Protein AF-A0A9W6VID1-F1 (afdb_monomer)

Organism: NCBI:txid342230

Solvent-accessible surface area (backbone atoms only — not comparable to full-atom values): 7244 Å² total; per-residue (Å²): 137,81,81,63,70,69,60,57,56,52,53,54,52,51,50,51,52,51,46,52,52,49,48,51,50,50,50,50,51,49,53,50,52,51,50,51,50,49,51,52,49,50,51,47,40,62,74,61,29,80,88,72,55,72,69,79,69,59,95,86,64,68,89,56,74,62,60,100,61,88,70,44,26,70,51,56,71,67,56,74,80,84,92,63,96,76,79,72,60,67,72,58,54,53,50,51,48,53,53,51,16,54,52,42,41,52,53,51,54,51,50,54,51,55,50,55,59,73,75,104

Structure (mmCIF, N/CA/C/O backbone):
data_AF-A0A9W6VID1-F1
#
_entry.id   AF-A0A9W6VID1-F1
#
loop_
_atom_site.group_PDB
_atom_site.id
_atom_site.type_symbol
_atom_site.label_atom_id
_atom_site.label_alt_id
_atom_site.label_comp_id
_atom_site.label_asym_id
_atom_site.label_entity_id
_atom_site.label_seq_id
_atom_site.pdbx_PDB_ins_code
_atom_site.Cartn_x
_atom_site.Cartn_y
_atom_site.Cartn_z
_atom_site.occupancy
_atom_site.B_iso_or_equiv
_atom_site.auth_seq_id
_atom_site.auth_comp_id
_atom_site.auth_asym_id
_atom_site.auth_atom_id
_atom_site.pdbx_PDB_model_num
ATOM 1 N N . MET A 1 1 ? 72.648 -5.228 -35.857 1.00 55.19 1 MET A N 1
ATOM 2 C CA . MET A 1 1 ? 71.338 -5.494 -36.485 1.00 55.19 1 MET A CA 1
ATOM 3 C C . MET A 1 1 ? 70.363 -4.504 -35.864 1.00 55.19 1 MET A C 1
ATOM 5 O O . MET A 1 1 ? 69.816 -4.789 -34.810 1.00 55.19 1 MET A O 1
ATOM 9 N N . GLU A 1 2 ? 70.281 -3.295 -36.417 1.00 71.56 2 GLU A N 1
ATOM 10 C CA . GLU A 1 2 ? 69.411 -2.227 -35.901 1.00 71.56 2 GLU A CA 1
ATOM 11 C C . GLU A 1 2 ? 67.946 -2.595 -36.217 1.00 71.56 2 GLU A C 1
ATOM 13 O O . GLU A 1 2 ? 67.673 -2.972 -37.362 1.00 71.56 2 GLU A O 1
ATOM 18 N N . PRO A 1 3 ? 67.002 -2.561 -35.259 1.00 67.31 3 PRO A N 1
ATOM 19 C CA . PRO A 1 3 ? 65.601 -2.837 -35.560 1.00 67.31 3 PRO A CA 1
ATOM 20 C C . PRO A 1 3 ? 65.029 -1.725 -36.454 1.00 67.31 3 PRO A C 1
ATOM 22 O O . PRO A 1 3 ? 65.129 -0.545 -36.126 1.00 67.31 3 PRO A O 1
ATOM 25 N N . ASP A 1 4 ? 64.434 -2.100 -37.592 1.00 77.06 4 ASP A N 1
ATOM 26 C CA . ASP A 1 4 ? 63.874 -1.152 -38.565 1.00 77.06 4 ASP A CA 1
ATOM 27 C C . ASP A 1 4 ? 62.714 -0.346 -37.934 1.00 77.06 4 ASP A C 1
ATOM 29 O O . ASP A 1 4 ? 61.673 -0.926 -37.587 1.00 77.06 4 ASP A O 1
ATOM 33 N N . PRO A 1 5 ? 62.837 0.991 -37.810 1.00 74.62 5 PRO A N 1
ATOM 34 C CA . PRO A 1 5 ? 61.831 1.842 -37.171 1.00 74.62 5 PRO A CA 1
ATOM 35 C C . PRO A 1 5 ? 60.461 1.797 -37.866 1.00 74.62 5 PRO A C 1
ATOM 37 O O . PRO A 1 5 ? 59.435 2.096 -37.248 1.00 74.62 5 PRO A O 1
ATOM 40 N N . ARG A 1 6 ? 60.397 1.381 -39.138 1.00 73.56 6 ARG A N 1
ATOM 41 C CA . ARG A 1 6 ? 59.139 1.299 -39.897 1.00 73.56 6 ARG A CA 1
ATOM 42 C C . ARG A 1 6 ? 58.262 0.116 -39.480 1.00 73.56 6 ARG A C 1
ATOM 44 O O . ARG A 1 6 ? 57.040 0.195 -39.615 1.00 73.56 6 ARG A O 1
ATOM 51 N N . ILE A 1 7 ? 58.856 -0.965 -38.970 1.00 67.88 7 ILE A N 1
ATOM 52 C CA . ILE A 1 7 ? 58.123 -2.167 -38.534 1.00 67.88 7 ILE A CA 1
ATOM 53 C C . ILE A 1 7 ? 57.411 -1.894 -37.202 1.00 67.88 7 ILE A C 1
ATOM 55 O O . ILE A 1 7 ? 56.234 -2.229 -37.052 1.00 67.88 7 ILE A O 1
ATOM 59 N N . ALA A 1 8 ? 58.078 -1.197 -36.277 1.00 68.31 8 ALA A N 1
ATOM 60 C CA . ALA A 1 8 ? 57.505 -0.811 -34.988 1.00 68.31 8 ALA A CA 1
ATOM 61 C C . ALA A 1 8 ? 56.304 0.142 -35.144 1.00 68.31 8 ALA A C 1
ATOM 63 O O . ALA A 1 8 ? 55.258 -0.073 -34.536 1.00 68.31 8 ALA A O 1
ATOM 64 N N . ALA A 1 9 ? 56.402 1.145 -36.026 1.00 67.31 9 ALA A N 1
ATOM 65 C CA . ALA A 1 9 ? 55.313 2.098 -36.266 1.00 67.31 9 ALA A CA 1
ATOM 66 C C . ALA A 1 9 ? 54.045 1.438 -36.851 1.00 67.31 9 ALA A C 1
ATOM 68 O O . ALA A 1 9 ? 52.923 1.794 -36.483 1.00 67.31 9 ALA A O 1
ATOM 69 N N . ARG A 1 10 ? 54.208 0.441 -37.734 1.00 68.06 10 ARG A N 1
ATOM 70 C CA . ARG A 1 10 ? 53.090 -0.328 -38.307 1.00 68.06 10 ARG A CA 1
ATOM 71 C C . ARG A 1 10 ? 52.388 -1.202 -37.269 1.00 68.06 10 ARG A C 1
ATOM 73 O O . ARG A 1 10 ? 51.162 -1.259 -37.280 1.00 68.06 10 ARG A O 1
ATOM 80 N N . ALA A 1 11 ? 53.139 -1.835 -36.367 1.00 64.88 11 ALA A N 1
ATOM 81 C CA . ALA A 1 11 ? 52.575 -2.655 -35.297 1.00 64.88 11 ALA A CA 1
ATOM 82 C C . ALA A 1 11 ? 51.747 -1.815 -34.306 1.00 64.88 11 ALA A C 1
ATOM 84 O O . ALA A 1 11 ? 50.622 -2.186 -33.977 1.00 64.88 11 ALA A O 1
ATOM 85 N N . THR A 1 12 ? 52.251 -0.644 -33.905 1.00 63.94 12 THR A N 1
ATOM 86 C CA . THR A 1 12 ? 51.550 0.259 -32.976 1.00 63.94 12 THR A CA 1
ATOM 87 C C . THR A 1 12 ? 50.259 0.825 -33.574 1.00 63.94 12 THR A C 1
ATOM 89 O O . THR A 1 12 ? 49.236 0.864 -32.897 1.00 63.94 12 THR A O 1
ATOM 92 N N . CYS A 1 13 ? 50.266 1.209 -34.855 1.00 60.75 13 CYS A N 1
ATOM 93 C CA . CYS A 1 13 ? 49.067 1.703 -35.538 1.00 60.75 13 CYS A CA 1
ATOM 94 C C . CYS A 1 13 ? 48.004 0.600 -35.711 1.00 60.75 13 CYS A C 1
ATOM 96 O O . CYS A 1 13 ? 46.821 0.839 -35.480 1.00 60.75 13 CYS A O 1
ATOM 98 N N . LEU A 1 14 ? 48.425 -0.631 -36.035 1.00 62.03 14 LEU A N 1
ATOM 99 C CA . LEU A 1 14 ? 47.521 -1.779 -36.158 1.00 62.03 14 LEU A CA 1
ATOM 100 C C . LEU A 1 14 ? 46.861 -2.129 -34.813 1.00 62.03 14 LEU A C 1
ATOM 102 O O . LEU A 1 14 ? 45.654 -2.345 -34.763 1.00 62.03 14 LEU A O 1
ATOM 106 N N . VAL A 1 15 ? 47.630 -2.137 -33.718 1.00 61.62 15 VAL A N 1
ATOM 107 C CA . VAL A 1 15 ? 47.112 -2.413 -32.368 1.00 61.62 15 VAL A CA 1
ATOM 108 C C . VAL A 1 15 ? 46.172 -1.307 -31.894 1.00 61.62 15 VAL A C 1
ATOM 110 O O . VAL A 1 15 ? 45.125 -1.630 -31.346 1.00 61.62 15 VAL A O 1
ATOM 113 N N . LEU A 1 16 ? 46.473 -0.028 -32.151 1.00 62.31 16 LEU A N 1
ATOM 114 C CA . LEU A 1 16 ? 45.594 1.086 -31.779 1.00 62.31 16 LEU A CA 1
ATOM 115 C C . LEU A 1 16 ? 44.264 1.044 -32.552 1.00 62.31 16 LEU A C 1
ATOM 117 O O . LEU A 1 16 ? 43.214 1.235 -31.954 1.00 62.31 16 LEU A O 1
ATOM 121 N N . VAL A 1 17 ? 44.287 0.707 -33.847 1.00 62.06 17 VAL A N 1
ATOM 122 C CA . VAL A 1 17 ? 43.075 0.568 -34.678 1.00 62.06 17 VAL A CA 1
ATOM 123 C C . VAL A 1 17 ? 42.267 -0.678 -34.308 1.00 62.06 17 VAL A C 1
ATOM 125 O O . VAL A 1 17 ? 41.041 -0.619 -34.261 1.00 62.06 17 VAL A O 1
ATOM 128 N N . CYS A 1 18 ? 42.918 -1.808 -34.019 1.00 59.16 18 CYS A N 1
ATOM 129 C CA . CYS A 1 18 ? 42.235 -3.006 -33.529 1.00 59.16 18 CYS A CA 1
ATOM 130 C C . CYS A 1 18 ? 41.660 -2.795 -32.128 1.00 59.16 18 CYS A C 1
ATOM 132 O O . CYS A 1 18 ? 40.575 -3.293 -31.850 1.00 59.16 18 CYS A O 1
ATOM 134 N N . HIS A 1 19 ? 42.352 -2.043 -31.271 1.00 65.38 19 HIS A N 1
ATOM 135 C CA . HIS A 1 19 ? 41.863 -1.670 -29.953 1.00 65.38 19 HIS A CA 1
ATOM 136 C C . HIS A 1 19 ? 40.663 -0.731 -30.069 1.00 65.38 19 HIS A C 1
ATOM 138 O O . HIS A 1 19 ? 39.622 -1.040 -29.515 1.00 65.38 19 HIS A O 1
ATOM 144 N N . ASP A 1 20 ? 40.743 0.332 -30.869 1.00 70.00 20 ASP A N 1
ATOM 145 C CA . ASP A 1 20 ? 39.632 1.264 -31.088 1.00 70.00 20 ASP A CA 1
ATOM 146 C C . ASP A 1 20 ? 38.414 0.553 -31.700 1.00 70.00 20 ASP A C 1
ATOM 148 O O . ASP A 1 20 ? 37.290 0.685 -31.220 1.00 70.00 20 ASP A O 1
ATOM 152 N N . ARG A 1 21 ? 38.638 -0.340 -32.673 1.00 72.88 21 ARG A N 1
ATOM 153 C CA . ARG A 1 21 ? 37.575 -1.136 -33.303 1.00 72.88 21 ARG A CA 1
ATOM 154 C C . ARG A 1 21 ? 36.987 -2.198 -32.371 1.00 72.88 21 ARG A C 1
ATOM 156 O O . ARG A 1 21 ? 35.780 -2.417 -32.397 1.00 72.88 21 ARG A O 1
ATOM 163 N N . ALA A 1 22 ? 37.798 -2.856 -31.544 1.00 76.25 22 ALA A N 1
ATOM 164 C CA . ALA A 1 22 ? 37.320 -3.828 -30.560 1.00 76.25 22 ALA A CA 1
ATOM 165 C C . ALA A 1 22 ? 36.598 -3.144 -29.393 1.00 76.25 22 ALA A C 1
ATOM 167 O O . ALA A 1 22 ? 35.563 -3.636 -28.957 1.00 76.25 22 ALA A O 1
ATOM 168 N N . VAL A 1 23 ? 37.097 -1.996 -28.929 1.00 79.38 23 VAL A N 1
ATOM 169 C CA . VAL A 1 23 ? 36.494 -1.183 -27.865 1.00 79.38 23 VAL A CA 1
ATOM 170 C C . VAL A 1 23 ? 35.176 -0.581 -28.335 1.00 79.38 23 VAL A C 1
ATOM 172 O O . VAL A 1 23 ? 34.180 -0.709 -27.631 1.00 79.38 23 VAL A O 1
ATOM 175 N N . THR A 1 24 ? 35.117 -0.003 -29.538 1.00 82.88 24 THR A N 1
ATOM 176 C CA . THR A 1 24 ? 33.854 0.485 -30.122 1.00 82.88 24 THR A CA 1
ATOM 177 C C . THR A 1 24 ? 32.857 -0.650 -30.316 1.00 82.88 24 THR A C 1
ATOM 179 O O . THR A 1 24 ? 31.700 -0.513 -29.933 1.00 82.88 24 THR A O 1
ATOM 182 N N . THR A 1 25 ? 33.297 -1.804 -30.820 1.00 87.75 25 THR A N 1
ATOM 183 C CA . THR A 1 25 ? 32.438 -2.987 -30.965 1.00 87.75 25 THR A CA 1
ATOM 184 C C . THR A 1 25 ? 31.927 -3.479 -29.607 1.00 87.75 25 THR A C 1
ATOM 186 O O . THR A 1 25 ? 30.730 -3.705 -29.453 1.00 87.75 25 THR A O 1
ATOM 189 N N . ALA A 1 26 ? 32.792 -3.589 -28.595 1.00 86.94 26 ALA A N 1
ATOM 190 C CA . ALA A 1 26 ? 32.417 -3.992 -27.240 1.00 86.94 26 ALA A CA 1
ATOM 191 C C . ALA A 1 26 ? 31.450 -2.995 -26.582 1.00 86.94 26 ALA A C 1
ATOM 193 O O . ALA A 1 26 ? 30.479 -3.407 -25.951 1.00 86.94 26 ALA A O 1
ATOM 194 N N . LEU A 1 27 ? 31.672 -1.692 -26.772 1.00 87.38 27 LEU A N 1
ATOM 195 C CA . LEU A 1 27 ? 30.793 -0.633 -26.282 1.00 87.38 27 LEU A CA 1
ATOM 196 C C . LEU A 1 27 ? 29.422 -0.687 -26.966 1.00 87.38 27 LEU A C 1
ATOM 198 O O . LEU A 1 27 ? 28.405 -0.591 -26.284 1.00 87.38 27 LEU A O 1
ATOM 202 N N . ILE A 1 28 ? 29.379 -0.916 -28.283 1.00 91.69 28 ILE A N 1
ATOM 203 C CA . ILE A 1 28 ? 28.128 -1.124 -29.025 1.00 91.69 28 ILE A CA 1
ATOM 204 C C . ILE A 1 28 ? 27.390 -2.349 -28.479 1.00 91.69 28 ILE A C 1
ATOM 206 O O . ILE A 1 28 ? 26.205 -2.247 -28.173 1.00 91.69 28 ILE A O 1
ATOM 210 N N . TYR A 1 29 ? 28.072 -3.483 -28.292 1.00 92.12 29 TYR A N 1
ATOM 211 C CA . TYR A 1 29 ? 27.454 -4.678 -27.713 1.00 92.12 29 TYR A CA 1
ATOM 212 C C . TYR A 1 29 ? 26.910 -4.425 -26.306 1.00 92.12 29 TYR A C 1
ATOM 214 O O . TYR A 1 29 ? 25.788 -4.833 -26.024 1.00 92.12 29 TYR A O 1
ATOM 222 N N . LEU A 1 30 ? 27.654 -3.725 -25.444 1.00 94.19 30 LEU A N 1
ATOM 223 C CA . LEU A 1 30 ? 27.209 -3.371 -24.094 1.00 94.19 30 LEU A CA 1
ATOM 224 C C . LEU A 1 30 ? 25.935 -2.518 -24.148 1.00 94.19 30 LEU A C 1
ATOM 226 O O . LEU A 1 30 ? 24.947 -2.851 -23.495 1.00 94.19 30 LEU A O 1
ATOM 230 N N . VAL A 1 31 ? 25.928 -1.459 -24.962 1.00 95.62 31 VAL A N 1
ATOM 231 C CA . VAL A 1 31 ? 24.761 -0.579 -25.128 1.00 95.62 31 VAL A CA 1
ATOM 232 C C . VAL A 1 31 ? 23.559 -1.357 -25.660 1.00 95.62 31 VAL A C 1
ATOM 234 O O . VAL A 1 31 ? 22.462 -1.213 -25.126 1.00 95.62 31 VAL A O 1
ATOM 237 N N . VAL A 1 32 ? 23.753 -2.220 -26.661 1.00 96.44 32 VAL A N 1
ATOM 238 C CA . VAL A 1 32 ? 22.688 -3.082 -27.194 1.00 96.44 32 VAL A CA 1
ATOM 239 C C . VAL A 1 32 ? 22.164 -4.031 -26.115 1.00 96.44 32 VAL A C 1
ATOM 241 O O . VAL A 1 32 ? 20.954 -4.170 -25.970 1.00 96.44 32 VAL A O 1
ATOM 244 N N . MET A 1 33 ? 23.042 -4.646 -25.321 1.00 96.25 33 MET A N 1
ATOM 245 C CA . MET A 1 33 ? 22.656 -5.568 -24.248 1.00 96.25 33 MET A CA 1
ATOM 246 C C . MET A 1 33 ? 21.842 -4.849 -23.162 1.00 96.25 33 MET A C 1
ATOM 248 O O . MET A 1 33 ? 20.784 -5.339 -22.769 1.00 96.25 33 MET A O 1
ATOM 252 N N . LEU A 1 34 ? 22.265 -3.646 -22.750 1.00 97.12 34 LEU A N 1
ATOM 253 C CA . LEU A 1 34 ? 21.503 -2.792 -21.833 1.00 97.12 34 LEU A CA 1
ATOM 254 C C . LEU A 1 34 ? 20.149 -2.384 -22.410 1.00 97.12 34 LEU A C 1
ATOM 256 O O . LEU A 1 34 ? 19.156 -2.397 -21.689 1.00 97.12 34 LEU A O 1
ATOM 260 N N . LEU A 1 35 ? 20.092 -2.043 -23.699 1.00 97.50 35 LEU A N 1
ATOM 261 C CA . LEU A 1 35 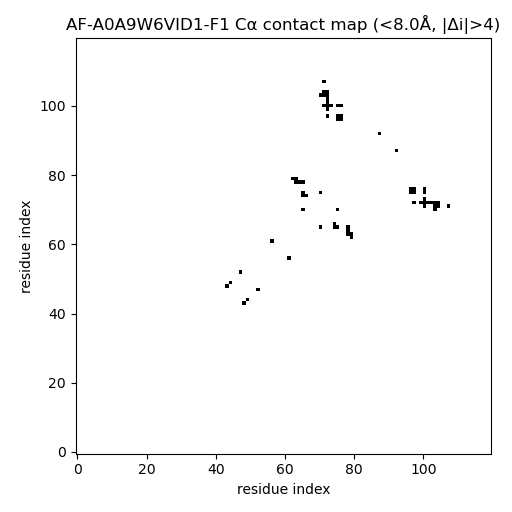? 18.847 -1.679 -24.367 1.00 97.50 35 LEU A CA 1
ATOM 262 C C . LEU A 1 35 ? 17.879 -2.866 -24.388 1.00 97.50 35 LEU A C 1
ATOM 264 O O . LEU A 1 35 ? 16.719 -2.712 -24.016 1.00 97.50 35 LEU A O 1
ATOM 268 N N . VAL A 1 36 ? 18.356 -4.062 -24.742 1.00 97.69 36 VAL A N 1
ATOM 269 C CA . VAL A 1 36 ? 17.555 -5.294 -24.697 1.00 97.69 36 VAL A CA 1
ATOM 270 C C . VAL A 1 36 ? 17.078 -5.577 -23.273 1.00 97.69 36 VAL A C 1
ATOM 272 O O . VAL A 1 36 ? 15.892 -5.829 -23.075 1.00 97.69 36 VAL A O 1
ATOM 275 N N . ALA A 1 37 ? 17.962 -5.488 -22.275 1.00 96.00 37 ALA A N 1
ATOM 276 C CA . ALA A 1 37 ? 17.599 -5.677 -20.874 1.00 96.00 37 ALA A CA 1
ATOM 277 C C . ALA A 1 37 ? 16.535 -4.666 -20.418 1.00 96.00 37 ALA A C 1
ATOM 279 O O . ALA A 1 37 ? 15.565 -5.057 -19.775 1.00 96.00 37 ALA A O 1
ATOM 280 N N . ALA A 1 38 ? 16.664 -3.393 -20.801 1.00 95.75 38 ALA A N 1
ATOM 281 C CA . ALA A 1 38 ? 15.688 -2.351 -20.502 1.00 95.75 38 ALA A CA 1
ATOM 282 C C . ALA A 1 38 ? 14.334 -2.617 -21.175 1.00 95.75 38 ALA A C 1
ATOM 284 O O . ALA A 1 38 ? 13.301 -2.461 -20.534 1.00 95.75 38 ALA A O 1
ATOM 285 N N . VAL A 1 39 ? 14.318 -3.062 -22.435 1.00 97.06 39 VAL A N 1
ATOM 286 C CA . VAL A 1 39 ? 13.081 -3.423 -23.145 1.00 97.06 39 VAL A CA 1
ATOM 287 C C . VAL A 1 39 ? 12.408 -4.628 -22.493 1.00 97.06 39 VAL A C 1
ATOM 289 O O . VAL A 1 39 ? 11.214 -4.572 -22.218 1.00 97.06 39 VAL A O 1
ATOM 292 N N . VAL A 1 40 ? 13.154 -5.695 -22.190 1.00 95.81 40 VAL A N 1
ATOM 293 C CA . VAL A 1 40 ? 12.619 -6.870 -21.482 1.00 95.81 40 VAL A CA 1
ATOM 294 C C . VAL A 1 40 ? 12.091 -6.473 -20.107 1.00 95.81 40 VAL A C 1
ATOM 296 O O . VAL A 1 40 ? 11.003 -6.897 -19.733 1.00 95.81 40 VAL A O 1
ATOM 299 N N . PHE A 1 41 ? 12.820 -5.626 -19.379 1.00 89.44 41 PHE A N 1
ATOM 300 C CA . PHE A 1 41 ? 12.386 -5.101 -18.090 1.00 89.44 41 PHE A CA 1
ATOM 301 C C . PHE A 1 41 ? 11.115 -4.258 -18.212 1.00 89.44 41 PHE A C 1
ATOM 303 O O . PHE A 1 41 ? 10.217 -4.420 -17.399 1.00 89.44 41 PHE A O 1
ATOM 310 N N . LEU A 1 42 ? 10.996 -3.400 -19.229 1.00 89.56 42 LEU A N 1
ATOM 311 C CA . LEU A 1 42 ? 9.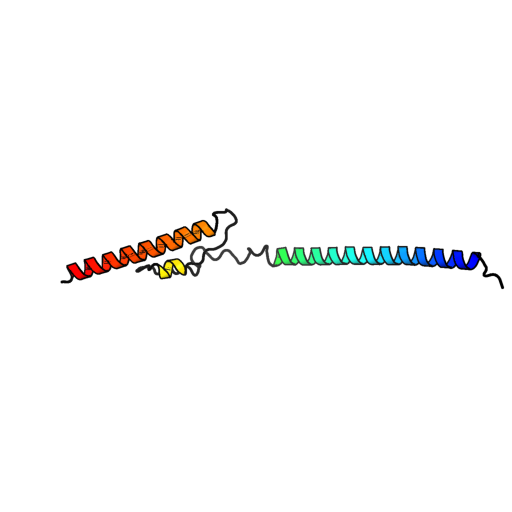788 -2.613 -19.489 1.00 89.56 42 LEU A CA 1
ATOM 312 C C . LEU A 1 42 ? 8.600 -3.508 -19.835 1.00 89.56 42 LEU A C 1
ATOM 314 O O . LEU A 1 42 ? 7.522 -3.319 -19.283 1.00 89.56 42 LEU A O 1
ATOM 318 N N . ILE A 1 43 ? 8.797 -4.502 -20.703 1.00 90.44 43 ILE A N 1
ATOM 319 C CA . ILE A 1 43 ? 7.762 -5.485 -21.041 1.00 90.44 43 ILE A CA 1
ATOM 320 C C . ILE A 1 43 ? 7.345 -6.234 -19.781 1.00 90.44 43 ILE A C 1
ATOM 322 O O . ILE A 1 43 ? 6.158 -6.311 -19.501 1.00 90.44 43 ILE A O 1
ATOM 326 N N . ALA A 1 44 ? 8.296 -6.730 -18.990 1.00 84.62 44 ALA A N 1
ATOM 327 C CA . ALA A 1 44 ? 8.013 -7.383 -17.722 1.00 84.62 44 ALA A CA 1
ATOM 328 C C . ALA A 1 44 ? 7.268 -6.438 -16.765 1.00 84.62 44 ALA A C 1
ATOM 330 O O . ALA A 1 44 ? 6.253 -6.824 -16.213 1.00 84.62 44 ALA A O 1
ATOM 331 N N . ALA A 1 45 ? 7.694 -5.188 -16.612 1.00 81.00 45 ALA A N 1
ATOM 332 C CA . ALA A 1 45 ? 7.043 -4.214 -15.739 1.00 81.00 45 ALA A CA 1
ATOM 333 C C . ALA A 1 45 ? 5.620 -3.847 -16.195 1.00 81.00 45 ALA A C 1
ATOM 335 O O . ALA A 1 45 ? 4.778 -3.527 -15.363 1.00 81.00 45 ALA A O 1
ATOM 336 N N . VAL A 1 46 ? 5.342 -3.886 -17.501 1.00 81.19 46 VAL A N 1
ATOM 337 C CA . VAL A 1 46 ? 3.994 -3.692 -18.052 1.00 81.19 46 VAL A CA 1
ATOM 338 C C . VAL A 1 46 ? 3.154 -4.962 -17.900 1.00 81.19 46 VAL A C 1
ATOM 340 O O . VAL A 1 46 ? 2.009 -4.878 -17.482 1.00 81.19 46 VAL A O 1
ATOM 343 N N . VAL A 1 47 ? 3.716 -6.137 -18.197 1.00 80.12 47 VAL A N 1
ATOM 344 C CA . VAL A 1 47 ? 3.026 -7.439 -18.139 1.00 80.12 47 VAL A CA 1
ATOM 345 C C . VAL A 1 47 ? 2.726 -7.863 -16.702 1.00 80.12 47 VAL A C 1
ATOM 347 O O . VAL A 1 47 ? 1.640 -8.356 -16.422 1.00 80.12 47 VAL A O 1
ATOM 350 N N . PHE A 1 48 ? 3.680 -7.683 -15.792 1.00 72.69 48 PHE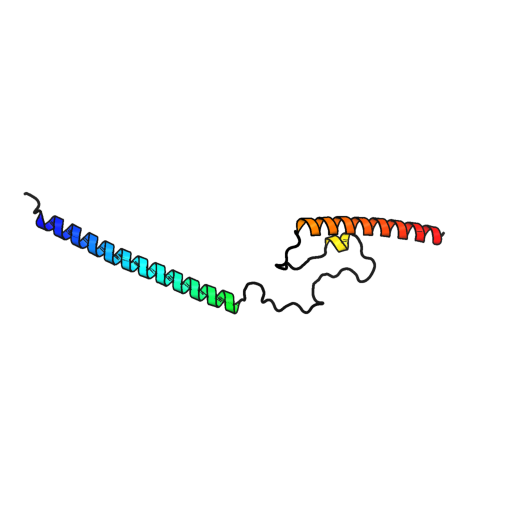 A N 1
ATOM 351 C CA . PHE A 1 48 ? 3.519 -7.952 -14.362 1.00 72.69 48 PHE A CA 1
ATOM 352 C C . PHE A 1 48 ? 2.903 -6.761 -13.607 1.00 72.69 48 PHE A C 1
ATOM 354 O O . PHE A 1 48 ? 2.605 -6.887 -12.418 1.00 72.69 48 PHE A O 1
ATOM 361 N N . GLY A 1 49 ? 2.711 -5.617 -14.274 1.00 62.97 49 GLY A N 1
ATOM 362 C CA . GLY A 1 49 ? 2.286 -4.367 -13.652 1.00 62.97 49 GLY A CA 1
ATOM 363 C C . GLY A 1 49 ? 3.345 -3.796 -12.697 1.00 62.97 49 GLY A C 1
ATOM 364 O O . GLY A 1 49 ? 4.291 -4.468 -12.278 1.00 62.97 49 GLY A O 1
ATOM 365 N N . ARG A 1 50 ? 3.202 -2.524 -12.304 1.00 59.50 50 ARG A N 1
ATOM 366 C CA . ARG A 1 50 ? 4.067 -1.856 -11.305 1.00 59.50 50 ARG A CA 1
ATOM 367 C C . ARG A 1 50 ? 3.861 -2.426 -9.890 1.00 59.50 50 ARG A C 1
ATOM 369 O O . ARG A 1 50 ? 3.467 -1.673 -9.016 1.00 59.50 50 ARG A O 1
ATOM 376 N N . GLY A 1 51 ? 4.030 -3.727 -9.644 1.00 55.03 51 GLY A N 1
ATOM 377 C CA . GLY A 1 51 ? 3.811 -4.343 -8.320 1.00 55.03 51 GLY A CA 1
ATOM 378 C C . GLY A 1 51 ? 2.432 -4.071 -7.686 1.00 55.03 51 GLY A C 1
ATOM 379 O O . GLY A 1 51 ? 2.231 -4.369 -6.517 1.00 55.03 51 GLY A O 1
ATOM 380 N N . GLU A 1 52 ? 1.500 -3.509 -8.457 1.00 57.03 52 GLU A N 1
ATOM 381 C CA . GLU A 1 52 ? 0.224 -2.905 -8.051 1.00 57.03 52 GLU A CA 1
ATOM 382 C C . GLU A 1 52 ? -0.854 -3.291 -9.082 1.00 57.03 52 GLU A C 1
ATOM 384 O O . GLU A 1 52 ? -1.742 -2.514 -9.414 1.00 57.03 52 GLU A O 1
ATOM 389 N N . GLU A 1 53 ? -0.739 -4.485 -9.665 1.00 50.97 53 GLU A N 1
ATOM 390 C CA . GLU A 1 53 ? -1.796 -5.079 -10.494 1.00 50.97 53 GLU A CA 1
ATOM 391 C C . GLU A 1 53 ? -2.038 -6.549 -10.130 1.00 50.97 53 GLU A C 1
ATOM 393 O O . GLU A 1 53 ? -2.503 -7.363 -10.921 1.00 50.97 53 GLU A O 1
ATOM 398 N N . LEU A 1 54 ? -1.817 -6.883 -8.856 1.00 49.72 54 LEU A N 1
ATOM 399 C CA . LEU A 1 54 ? -2.743 -7.802 -8.210 1.00 49.72 54 LEU A CA 1
ATOM 400 C C . LEU A 1 54 ? -4.061 -7.036 -8.153 1.00 49.72 54 LEU A C 1
ATOM 402 O O . LEU A 1 54 ? -4.142 -6.035 -7.441 1.00 49.72 54 LEU A O 1
ATOM 406 N N . ALA A 1 55 ? -5.019 -7.444 -8.990 1.00 50.06 55 ALA A N 1
ATOM 407 C CA . ALA A 1 55 ? -6.357 -6.873 -9.086 1.00 50.06 55 ALA A CA 1
ATOM 408 C C . ALA A 1 55 ? -6.809 -6.345 -7.716 1.00 50.06 55 ALA A C 1
ATOM 410 O O . ALA A 1 55 ? -6.688 -7.109 -6.752 1.00 50.06 55 ALA A O 1
ATOM 411 N N . PRO A 1 56 ? -7.283 -5.085 -7.608 1.00 52.06 56 PRO A N 1
ATOM 412 C CA . PRO A 1 56 ? -7.768 -4.529 -6.354 1.00 52.06 56 PRO A CA 1
ATOM 413 C C . PRO A 1 56 ? -8.651 -5.575 -5.698 1.00 52.06 56 PRO A C 1
ATOM 415 O O . PRO A 1 56 ? -9.705 -5.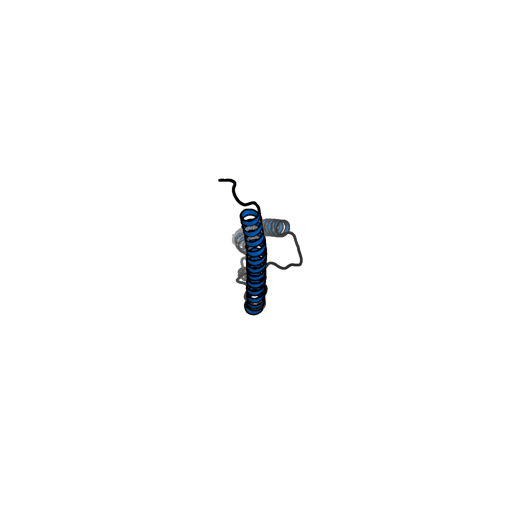918 -6.239 1.00 52.06 56 PRO A O 1
ATOM 418 N N . LEU A 1 57 ? -8.160 -6.168 -4.607 1.00 49.69 57 LEU A N 1
ATOM 419 C CA . LEU A 1 57 ? -8.912 -7.197 -3.921 1.00 49.69 57 LEU A CA 1
ATOM 420 C C . LEU A 1 57 ? -10.239 -6.515 -3.566 1.00 49.69 57 LEU A C 1
ATOM 422 O O . LEU A 1 57 ? -10.191 -5.429 -2.974 1.00 49.69 57 LEU A O 1
ATOM 426 N N . PRO A 1 58 ? -11.394 -7.049 -4.009 1.00 48.75 58 PRO A N 1
ATOM 427 C CA . PRO A 1 58 ? -12.678 -6.376 -3.883 1.00 48.75 58 PRO A CA 1
ATOM 428 C C . PRO A 1 58 ? -12.814 -5.814 -2.466 1.00 48.75 58 PRO A C 1
ATOM 430 O O . PRO A 1 58 ? -12.523 -6.563 -1.520 1.00 48.75 58 PRO A O 1
ATOM 433 N N . PRO A 1 59 ? -13.174 -4.527 -2.289 1.00 48.75 59 PRO A N 1
ATOM 434 C CA . PRO A 1 59 ? -13.297 -3.931 -0.965 1.00 48.75 59 PRO A CA 1
ATOM 435 C C . PRO A 1 59 ? -14.238 -4.811 -0.135 1.00 48.75 59 PRO A C 1
ATOM 437 O O . PRO A 1 59 ? -15.422 -4.920 -0.438 1.00 48.75 59 PRO A O 1
ATOM 440 N N . GLY A 1 60 ? -13.675 -5.529 0.840 1.00 47.62 60 GLY A N 1
ATOM 441 C CA . GLY A 1 60 ? -14.370 -6.595 1.574 1.00 47.62 60 GLY A CA 1
ATOM 442 C C . GLY A 1 60 ? -13.617 -7.925 1.697 1.00 47.62 60 GLY A C 1
ATOM 443 O O . GLY A 1 60 ? -14.065 -8.799 2.428 1.00 47.62 60 GLY A O 1
ATOM 444 N N . SER A 1 61 ? -12.469 -8.088 1.035 1.00 45.00 61 SER A N 1
ATOM 445 C CA . SER A 1 61 ? -11.659 -9.322 1.090 1.00 45.00 61 SER A CA 1
ATOM 446 C C . SER A 1 61 ? -10.276 -9.133 1.711 1.00 45.00 61 SER A C 1
ATOM 448 O O . SER A 1 61 ? -9.441 -10.036 1.657 1.00 45.00 61 SER A O 1
ATOM 450 N N . SER A 1 62 ? -10.034 -7.990 2.361 1.00 41.50 62 SER A N 1
ATOM 451 C CA . SER A 1 62 ? -8.903 -7.912 3.277 1.00 41.50 62 SER A CA 1
ATOM 452 C C . SER A 1 62 ? -9.079 -9.010 4.333 1.00 41.50 62 SER A C 1
ATOM 454 O O . SER A 1 62 ? -10.143 -9.074 4.954 1.00 41.50 62 SER A O 1
ATOM 456 N N . PRO A 1 63 ? -8.062 -9.838 4.623 1.00 47.47 63 PRO A N 1
ATOM 457 C CA . PRO A 1 63 ? -8.059 -10.734 5.776 1.00 47.47 63 PRO A CA 1
ATOM 458 C C . PRO A 1 63 ? -7.989 -9.961 7.110 1.00 47.47 63 PRO A C 1
ATOM 460 O O . PRO A 1 63 ? -7.546 -10.486 8.126 1.00 47.47 63 PRO A O 1
ATOM 463 N N . THR A 1 64 ? -8.451 -8.708 7.132 1.00 47.38 64 THR A N 1
ATOM 464 C CA . THR A 1 64 ? -8.758 -7.910 8.314 1.00 47.38 64 THR A CA 1
ATOM 465 C C . THR A 1 64 ? -10.048 -8.438 8.934 1.00 47.38 64 THR A C 1
ATOM 467 O O . THR A 1 64 ? -11.082 -7.778 8.962 1.00 47.38 64 THR A O 1
ATOM 470 N N . ARG A 1 65 ? -10.008 -9.680 9.416 1.00 49.97 65 ARG A N 1
ATOM 471 C CA . ARG A 1 65 ? -11.031 -10.185 10.325 1.00 49.97 65 ARG A CA 1
ATOM 472 C C . ARG A 1 65 ? -10.733 -9.628 11.705 1.00 49.97 65 ARG A C 1
ATOM 474 O O . ARG A 1 65 ? -10.135 -10.298 12.536 1.00 49.97 65 ARG A O 1
ATOM 481 N N . LEU A 1 66 ? -11.159 -8.389 11.924 1.00 50.56 66 LEU A N 1
ATOM 482 C CA . LEU A 1 66 ? -11.566 -8.002 13.264 1.00 50.56 66 LEU A CA 1
ATOM 483 C C . LEU A 1 66 ? -12.864 -8.785 13.548 1.00 50.56 66 LEU A C 1
ATOM 485 O O . LEU A 1 66 ? -13.731 -8.830 12.665 1.00 50.56 66 LEU A O 1
ATOM 489 N N . PRO A 1 67 ? -12.985 -9.493 14.681 1.00 59.41 67 PRO A N 1
ATOM 490 C CA . PRO A 1 67 ? -14.202 -10.236 14.986 1.00 59.41 67 PRO A CA 1
ATOM 491 C C . PRO A 1 67 ? -15.401 -9.273 15.021 1.00 59.41 67 PRO A C 1
ATOM 493 O O . PRO A 1 67 ? -15.283 -8.132 15.461 1.00 59.41 67 PRO A O 1
ATOM 496 N N . ALA A 1 68 ? -16.557 -9.711 14.501 1.00 60.22 68 ALA A N 1
ATOM 497 C CA . ALA A 1 68 ? -17.755 -8.866 14.352 1.00 60.22 68 ALA A CA 1
ATOM 498 C C . ALA A 1 68 ? -18.329 -8.371 15.698 1.00 60.22 68 ALA A C 1
ATOM 500 O O . ALA A 1 68 ? -19.154 -7.463 15.737 1.00 60.22 68 ALA A O 1
ATOM 501 N N . GLN A 1 69 ? -17.881 -8.987 16.787 1.00 57.94 69 GLN A N 1
ATOM 502 C CA . GLN A 1 69 ? -18.241 -8.751 18.176 1.00 57.94 69 GLN A CA 1
ATOM 503 C C . GLN A 1 69 ? -17.038 -9.158 19.044 1.00 57.94 69 GLN A C 1
ATOM 505 O O . GLN 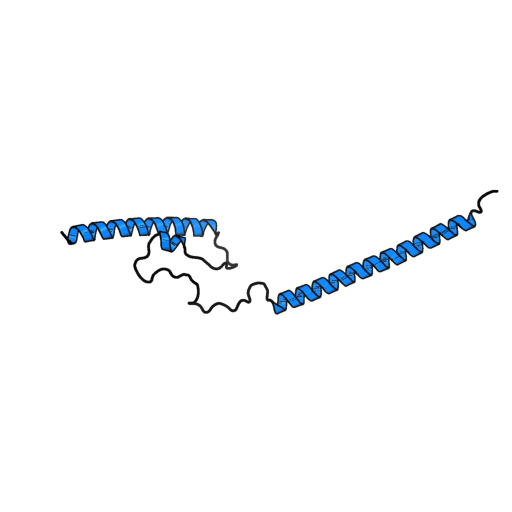A 1 69 ? -16.221 -9.958 18.598 1.00 57.94 69 GLN A O 1
ATOM 510 N N . ASP A 1 70 ? -16.916 -8.614 20.255 1.00 61.81 70 ASP A N 1
ATOM 511 C CA . ASP A 1 70 ? -15.829 -8.955 21.196 1.00 61.81 70 ASP A CA 1
ATOM 512 C C . ASP A 1 70 ? -14.405 -8.669 20.708 1.00 61.81 70 ASP A C 1
ATOM 514 O O . ASP A 1 70 ? -13.496 -9.473 20.866 1.00 61.81 70 ASP A O 1
ATOM 518 N N . ILE A 1 71 ? -14.205 -7.465 20.166 1.00 70.62 71 ILE A N 1
ATOM 519 C CA . ILE A 1 71 ? -12.876 -6.955 19.817 1.00 70.62 71 ILE A CA 1
ATOM 520 C C . ILE A 1 71 ? -12.038 -6.800 21.091 1.00 70.62 71 ILE A C 1
ATOM 522 O O . ILE A 1 71 ? -12.404 -6.024 21.979 1.00 70.62 71 ILE A O 1
ATOM 526 N N . LEU A 1 72 ? -10.906 -7.500 21.141 1.00 75.75 72 LEU A N 1
ATOM 527 C CA . LEU A 1 72 ? -9.861 -7.325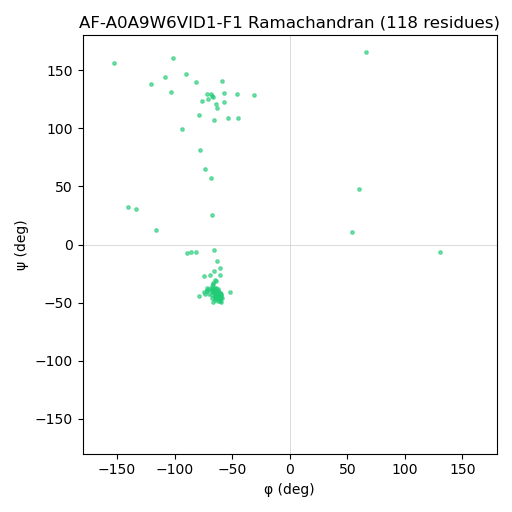 22.146 1.00 75.75 72 LEU A CA 1
ATOM 528 C C . LEU A 1 72 ? -8.696 -6.514 21.565 1.00 75.75 72 LEU A C 1
ATOM 530 O O . LEU A 1 72 ? -8.496 -6.434 20.348 1.00 75.75 72 LEU A O 1
ATOM 534 N N . GLY A 1 73 ? -7.864 -5.939 22.430 1.00 75.19 73 GLY A N 1
ATOM 535 C CA . GLY A 1 73 ? -6.659 -5.226 22.019 1.00 75.19 73 GLY A CA 1
ATOM 536 C C . GLY A 1 73 ? -5.669 -6.115 21.263 1.00 75.19 73 GLY A C 1
ATOM 537 O O . GLY A 1 73 ? -4.919 -5.627 20.416 1.00 75.19 73 GLY A O 1
ATOM 538 N N . GLU A 1 74 ? -5.682 -7.429 21.507 1.00 72.00 74 GLU A N 1
ATOM 539 C CA . GLU A 1 74 ? -4.885 -8.397 20.744 1.00 72.00 74 GLU A CA 1
ATOM 540 C C . GLU A 1 74 ? -5.344 -8.510 19.285 1.00 72.00 74 GLU A C 1
ATOM 542 O O . GLU A 1 74 ? -4.510 -8.658 18.389 1.00 72.00 74 GLU A O 1
ATOM 547 N N . ASP A 1 75 ? -6.644 -8.372 19.030 1.00 67.19 75 ASP A N 1
ATOM 548 C CA . ASP A 1 75 ? -7.201 -8.445 17.681 1.00 67.19 75 ASP A CA 1
ATOM 549 C C . ASP A 1 75 ? -6.829 -7.206 16.867 1.00 67.19 75 ASP A C 1
ATOM 551 O O . ASP A 1 75 ? -6.466 -7.324 15.697 1.00 67.19 75 ASP A O 1
ATOM 555 N N . VAL A 1 76 ? -6.811 -6.029 17.503 1.00 74.06 76 VAL A N 1
ATOM 556 C CA . VAL A 1 76 ? -6.351 -4.773 16.886 1.00 74.06 76 VAL A CA 1
ATOM 557 C C . VAL A 1 76 ? -4.868 -4.853 16.513 1.00 74.06 76 VAL A C 1
ATOM 559 O O . VAL A 1 76 ? -4.483 -4.430 15.424 1.00 74.06 76 VAL A O 1
ATOM 562 N N . ARG A 1 77 ? -4.034 -5.471 17.362 1.00 72.88 77 ARG A N 1
ATOM 563 C CA . ARG A 1 77 ? -2.596 -5.677 17.091 1.00 72.88 77 ARG A CA 1
ATOM 564 C C . ARG A 1 77 ? -2.321 -6.623 15.916 1.00 72.88 77 ARG A C 1
ATOM 566 O O . ARG A 1 77 ? -1.240 -6.562 15.336 1.00 72.88 77 ARG A O 1
ATOM 573 N N . LYS A 1 78 ? -3.268 -7.495 15.558 1.00 71.69 78 LYS A N 1
ATOM 574 C CA . LYS A 1 78 ? -3.144 -8.445 14.438 1.00 71.69 78 LYS A CA 1
ATOM 575 C C . LYS A 1 78 ? -3.618 -7.871 13.099 1.00 71.69 78 LYS A C 1
ATOM 577 O O . LYS A 1 78 ? -3.440 -8.523 12.066 1.00 71.69 78 LYS A O 1
ATOM 582 N N . VAL A 1 79 ? -4.208 -6.673 13.086 1.00 68.00 79 VAL A N 1
ATOM 583 C CA . VAL A 1 79 ? -4.715 -6.052 11.858 1.00 68.00 79 VAL A CA 1
ATOM 584 C C . VAL A 1 79 ? -3.564 -5.691 10.922 1.00 68.00 79 VAL A C 1
ATOM 586 O O . VAL A 1 79 ? -2.611 -5.014 11.298 1.00 68.00 79 VAL A O 1
ATOM 589 N N . ARG A 1 80 ? -3.670 -6.135 9.666 1.00 64.75 80 ARG A N 1
ATOM 590 C CA . ARG A 1 80 ? -2.738 -5.782 8.590 1.00 64.75 80 ARG A CA 1
ATOM 591 C C . ARG A 1 80 ? -3.379 -4.735 7.686 1.00 64.75 80 ARG A C 1
ATOM 593 O O . ARG A 1 80 ? -4.519 -4.909 7.258 1.00 64.75 80 ARG A O 1
ATOM 600 N N . TYR A 1 81 ? -2.635 -3.668 7.409 1.00 63.41 81 TYR A N 1
ATOM 601 C CA . TYR A 1 81 ? -3.062 -2.544 6.576 1.00 63.41 81 TYR A CA 1
ATOM 602 C C . TYR A 1 81 ? -2.326 -2.562 5.230 1.00 63.41 81 TYR A C 1
ATOM 604 O O . TYR A 1 81 ? -1.154 -2.934 5.165 1.00 63.41 81 TYR A O 1
ATOM 612 N N . GLN A 1 82 ? -3.008 -2.165 4.153 1.00 59.06 82 GLN A N 1
ATOM 613 C CA . GLN A 1 82 ? -2.406 -2.006 2.826 1.00 59.06 82 GLN A CA 1
ATOM 614 C C . GLN A 1 82 ? -1.677 -0.657 2.727 1.00 59.06 82 GLN A C 1
ATOM 616 O O . GLN A 1 82 ? -2.169 0.359 3.219 1.00 59.06 82 GLN A O 1
ATOM 621 N N . LEU A 1 83 ? -0.503 -0.645 2.089 1.00 65.25 83 LEU A N 1
ATOM 622 C CA . LEU A 1 83 ? 0.308 0.558 1.892 1.00 65.25 83 LEU A CA 1
ATOM 623 C C . LEU A 1 83 ? -0.295 1.422 0.773 1.00 65.25 83 LEU A C 1
ATOM 625 O O . LEU A 1 83 ? -0.458 0.950 -0.346 1.00 65.25 83 LEU A O 1
ATOM 629 N N . VAL A 1 84 ? -0.605 2.690 1.060 1.00 60.94 84 VAL A N 1
ATOM 630 C CA . VAL A 1 84 ? -1.058 3.679 0.065 1.00 60.94 84 VAL A CA 1
ATOM 631 C C . VAL A 1 84 ? -0.103 4.873 0.034 1.00 60.94 84 VAL A C 1
ATOM 633 O O . VAL A 1 84 ? 0.333 5.361 1.072 1.00 60.94 84 VAL A O 1
ATOM 636 N N . LEU A 1 85 ? 0.216 5.376 -1.165 1.00 54.88 85 LEU A N 1
ATOM 637 C CA . LEU A 1 85 ? 1.224 6.430 -1.400 1.00 54.88 85 LEU A CA 1
ATOM 638 C C . LEU A 1 85 ? 0.874 7.813 -0.809 1.00 54.88 85 LEU A C 1
ATOM 640 O O . LEU A 1 85 ? 1.680 8.740 -0.886 1.00 54.88 85 LEU A O 1
ATOM 644 N N . ARG A 1 86 ? -0.318 7.982 -0.224 1.00 57.41 86 ARG A N 1
ATOM 645 C CA . ARG A 1 86 ? -0.731 9.224 0.441 1.00 57.41 86 ARG A CA 1
ATOM 646 C C . ARG A 1 86 ? -0.395 9.108 1.931 1.00 57.41 86 ARG A C 1
ATOM 648 O O . ARG A 1 86 ? -1.083 8.425 2.679 1.00 57.41 86 ARG A O 1
ATOM 655 N N . GLY A 1 87 ? 0.730 9.708 2.312 1.00 56.34 87 GLY A N 1
ATOM 656 C CA . GLY A 1 87 ? 1.457 9.362 3.532 1.00 56.34 87 GLY A CA 1
ATOM 657 C C . GLY A 1 87 ? 0.883 9.937 4.826 1.00 56.34 87 GLY A C 1
ATOM 658 O O . GLY A 1 87 ? 1.022 11.128 5.092 1.00 56.34 87 GLY A O 1
ATOM 659 N N . TYR A 1 88 ? 0.357 9.053 5.669 1.00 63.53 88 TYR A N 1
ATOM 660 C CA . TYR A 1 88 ? 0.502 9.159 7.122 1.00 63.53 88 TYR A CA 1
ATOM 661 C C . TYR A 1 88 ? 1.769 8.396 7.532 1.00 63.53 88 TYR A C 1
ATOM 663 O O . TYR A 1 88 ? 2.136 7.409 6.888 1.00 63.53 88 TYR A O 1
ATOM 671 N N . LYS A 1 89 ? 2.479 8.841 8.571 1.00 67.50 89 LYS A N 1
ATOM 672 C CA . LYS A 1 89 ? 3.710 8.174 9.009 1.00 67.50 89 LYS A CA 1
ATOM 673 C C . LYS A 1 89 ? 3.357 6.835 9.660 1.00 67.50 89 LYS A C 1
ATOM 675 O O . LYS A 1 89 ? 2.609 6.807 10.633 1.00 67.50 89 LYS A O 1
ATOM 680 N N . MET A 1 90 ? 3.944 5.739 9.174 1.00 73.25 90 MET A N 1
ATOM 681 C CA . MET A 1 90 ? 3.675 4.388 9.696 1.00 73.25 90 MET A CA 1
ATOM 682 C C . MET A 1 90 ? 3.846 4.310 11.223 1.00 73.25 90 MET A C 1
ATOM 684 O O . MET A 1 90 ? 2.991 3.777 11.917 1.00 73.25 90 MET A O 1
ATOM 688 N N . SER A 1 91 ? 4.884 4.960 11.763 1.00 75.12 91 SER A N 1
ATOM 689 C CA . SER A 1 91 ? 5.137 4.973 13.209 1.00 75.12 91 SER A CA 1
ATOM 690 C C . SER A 1 91 ? 4.043 5.663 14.032 1.00 75.12 91 SER A C 1
ATOM 692 O O . SER A 1 91 ? 3.845 5.316 15.190 1.00 75.12 91 SER A O 1
ATOM 694 N N . GLU A 1 92 ? 3.373 6.676 13.473 1.00 79.62 92 GLU A N 1
ATOM 695 C CA . GLU A 1 92 ? 2.270 7.361 14.160 1.00 79.62 92 GLU A CA 1
ATOM 696 C C . GLU A 1 92 ? 1.031 6.471 14.183 1.00 79.62 92 GLU A C 1
ATOM 698 O O . GLU A 1 92 ? 0.391 6.339 15.222 1.00 79.62 92 GLU A O 1
ATOM 703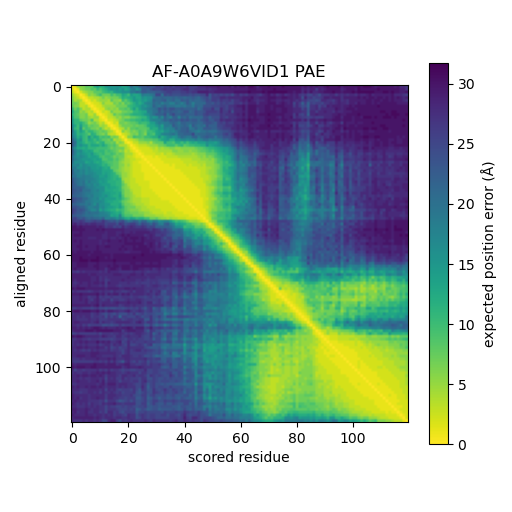 N N . VAL A 1 93 ? 0.738 5.801 13.064 1.00 80.94 93 VAL A N 1
ATOM 704 C CA . VAL A 1 93 ? -0.369 4.841 12.966 1.00 80.94 93 VAL A CA 1
ATOM 705 C C . VAL A 1 93 ? -0.162 3.679 13.939 1.00 80.94 93 VAL A C 1
ATOM 707 O O . VAL A 1 93 ? -1.076 3.352 14.693 1.00 80.94 93 VAL A O 1
ATOM 710 N N . ASP A 1 94 ? 1.045 3.113 13.994 1.00 80.38 94 ASP A N 1
ATOM 711 C CA . ASP A 1 94 ? 1.364 2.003 14.898 1.00 80.38 94 ASP A CA 1
ATOM 712 C C . ASP A 1 94 ? 1.218 2.404 16.370 1.00 80.38 94 ASP A C 1
ATOM 714 O O . ASP A 1 94 ? 0.686 1.639 17.178 1.00 80.38 94 ASP A O 1
ATOM 718 N N . TRP A 1 95 ? 1.641 3.621 16.725 1.00 85.00 95 TRP A N 1
ATOM 719 C CA . TRP A 1 95 ? 1.478 4.143 18.079 1.00 85.00 95 TRP A CA 1
ATOM 720 C C . TRP A 1 95 ? 0.000 4.336 18.446 1.00 85.00 95 TRP A C 1
ATOM 722 O O . TRP A 1 95 ? -0.424 3.912 19.525 1.00 85.00 95 TRP A O 1
ATOM 732 N N . VAL A 1 96 ? -0.801 4.916 17.543 1.00 87.19 96 VAL A N 1
ATOM 733 C CA . VAL A 1 96 ? -2.245 5.104 17.760 1.00 87.19 96 VAL A CA 1
ATOM 734 C C . VAL A 1 96 ? -2.946 3.757 17.939 1.00 87.19 96 VAL A C 1
ATOM 736 O O . VAL A 1 96 ? -3.736 3.604 18.869 1.00 87.19 96 VAL A O 1
ATOM 739 N N . MET A 1 97 ? -2.633 2.761 17.105 1.00 86.06 97 MET A N 1
ATOM 740 C CA . MET A 1 97 ? -3.259 1.436 17.188 1.00 86.06 97 MET A CA 1
ATOM 741 C C . MET A 1 97 ? -2.871 0.685 18.463 1.00 86.06 97 MET A C 1
ATOM 743 O O . MET A 1 97 ? -3.724 0.047 19.081 1.00 86.06 97 MET A O 1
ATOM 747 N N . GLN A 1 98 ? -1.620 0.803 18.915 1.00 86.25 98 GLN A N 1
ATOM 748 C CA . GLN A 1 98 ? -1.199 0.245 20.203 1.00 86.25 98 GLN A CA 1
ATOM 749 C C . GLN A 1 98 ? -1.951 0.884 21.372 1.00 86.25 98 GLN A C 1
ATOM 751 O O . GLN A 1 98 ? -2.433 0.173 22.256 1.00 86.25 98 GLN A O 1
ATOM 756 N N . ARG A 1 99 ? -2.090 2.216 21.364 1.00 88.44 99 ARG A N 1
ATOM 757 C CA . ARG A 1 99 ? -2.824 2.941 22.406 1.00 88.44 99 ARG A CA 1
ATOM 758 C C . ARG A 1 99 ? -4.306 2.569 22.412 1.00 88.44 99 ARG A C 1
ATOM 760 O O . ARG A 1 99 ? -4.858 2.338 23.482 1.00 88.44 99 ARG A O 1
ATOM 767 N N . LEU A 1 100 ? -4.922 2.473 21.235 1.00 89.62 100 LEU A N 1
ATOM 768 C CA . LEU A 1 100 ? -6.325 2.092 21.087 1.00 89.62 100 LEU A CA 1
ATOM 769 C C . LEU A 1 100 ? -6.582 0.657 21.564 1.00 89.62 100 LEU A C 1
ATOM 771 O O . LEU A 1 100 ? -7.561 0.418 22.263 1.00 89.62 100 LEU A O 1
ATOM 775 N N . GLY A 1 101 ? -5.691 -0.285 21.239 1.00 88.00 101 GLY A N 1
ATOM 776 C CA . GLY A 1 101 ? -5.802 -1.664 21.716 1.00 88.00 101 GLY A CA 1
ATOM 777 C C . GLY A 1 101 ? -5.767 -1.762 23.244 1.00 88.00 101 GLY A C 1
ATOM 778 O O . GLY A 1 101 ? -6.574 -2.480 23.822 1.00 88.00 101 GLY A O 1
ATOM 779 N N . ALA A 1 102 ? -4.889 -0.999 23.901 1.00 87.94 102 ALA A N 1
ATOM 780 C CA . ALA A 1 102 ? -4.822 -0.963 25.364 1.00 87.94 102 ALA A CA 1
ATOM 781 C C . ALA A 1 102 ? -6.089 -0.367 26.007 1.00 87.94 102 ALA A C 1
ATOM 783 O O . ALA A 1 102 ? -6.541 -0.855 27.037 1.00 87.94 102 ALA A O 1
ATOM 784 N N . GLU A 1 103 ? -6.677 0.663 25.394 1.00 90.25 103 GLU A N 1
ATOM 785 C CA . GLU A 1 103 ? -7.918 1.275 25.886 1.00 90.25 103 GLU A CA 1
ATOM 786 C C . GLU A 1 103 ? -9.115 0.317 25.766 1.00 90.25 103 GLU A C 1
ATOM 788 O O . GLU A 1 103 ? -9.941 0.233 26.671 1.00 90.25 103 GLU A O 1
ATOM 793 N N . ILE A 1 104 ? -9.194 -0.446 24.670 1.00 90.31 104 ILE A N 1
ATOM 794 C CA . ILE A 1 104 ? -10.229 -1.474 24.485 1.00 90.31 104 ILE A CA 1
ATOM 795 C C . ILE A 1 104 ? -10.118 -2.558 25.562 1.00 90.31 104 ILE A C 1
ATOM 797 O O . ILE A 1 104 ? -11.142 -2.965 26.111 1.00 90.31 104 ILE A O 1
ATOM 801 N N . ASP A 1 105 ? -8.896 -2.993 25.883 1.00 88.50 105 ASP A N 1
ATOM 802 C CA . ASP A 1 105 ? -8.649 -3.989 26.930 1.00 88.50 105 ASP A CA 1
ATOM 803 C C . ASP A 1 105 ? -9.115 -3.477 28.314 1.00 88.50 105 ASP A C 1
ATOM 805 O O . ASP A 1 105 ? -9.797 -4.206 29.038 1.00 88.50 105 ASP A O 1
ATOM 809 N N . ASP A 1 106 ? -8.838 -2.210 28.660 1.00 89.94 106 ASP A N 1
ATOM 810 C CA . ASP A 1 106 ? -9.296 -1.586 29.919 1.00 89.94 106 ASP A CA 1
ATOM 811 C C . ASP A 1 106 ? -10.826 -1.464 29.988 1.00 89.94 106 ASP A C 1
ATOM 813 O O . ASP A 1 106 ? -11.455 -1.848 30.980 1.00 89.94 106 ASP A O 1
ATOM 817 N N . LEU A 1 107 ? -11.453 -0.991 28.906 1.00 91.38 107 LEU A N 1
ATOM 818 C CA . LEU A 1 107 ? -12.909 -0.874 28.825 1.00 91.38 107 LEU A CA 1
ATOM 819 C C . LEU A 1 107 ? -13.588 -2.241 28.938 1.00 91.38 107 LEU A C 1
ATOM 821 O O . LEU A 1 107 ? -14.600 -2.366 29.627 1.00 91.38 107 LEU A O 1
ATOM 825 N N . ARG A 1 108 ? -13.026 -3.281 28.311 1.00 88.50 108 ARG A N 1
ATOM 826 C CA . ARG A 1 108 ? -13.548 -4.648 28.416 1.00 88.50 108 ARG A CA 1
ATOM 827 C C . ARG A 1 108 ? -13.421 -5.209 29.824 1.00 88.50 108 ARG A C 1
ATOM 829 O O . ARG A 1 108 ? -14.373 -5.821 30.301 1.00 88.50 108 ARG A O 1
ATOM 836 N N . ALA A 1 109 ? -12.302 -4.969 30.503 1.00 89.88 109 ALA A N 1
ATOM 837 C CA . ALA A 1 109 ? -12.131 -5.382 31.892 1.00 89.88 109 ALA A CA 1
ATOM 838 C C . ALA A 1 109 ? -13.189 -4.741 32.807 1.00 89.88 109 ALA A C 1
ATOM 840 O O . ALA A 1 109 ? -13.833 -5.442 33.586 1.00 89.88 109 ALA A O 1
ATOM 841 N N . ARG A 1 110 ? -13.439 -3.436 32.640 1.00 91.50 110 ARG A N 1
ATOM 842 C CA . ARG A 1 110 ? -14.457 -2.694 33.401 1.00 91.50 110 ARG A CA 1
ATOM 843 C C . ARG A 1 110 ? -15.881 -3.167 33.129 1.00 91.50 110 ARG A C 1
ATOM 845 O O . ARG A 1 110 ? -16.669 -3.289 34.060 1.00 91.50 110 ARG A O 1
ATOM 852 N N . VAL A 1 111 ? -16.227 -3.436 31.869 1.00 92.44 111 VAL A N 1
ATOM 853 C CA . VAL A 1 111 ? -17.550 -3.982 31.519 1.00 92.44 111 VAL A CA 1
ATOM 854 C C . VAL A 1 111 ? -17.760 -5.337 32.190 1.00 92.44 111 VAL A C 1
ATOM 856 O O . VAL A 1 111 ? -18.793 -5.537 32.822 1.00 92.44 111 VAL A O 1
ATOM 859 N N . ASN A 1 112 ? -16.762 -6.222 32.137 1.00 89.81 112 ASN A N 1
ATOM 860 C CA . ASN A 1 112 ? -16.844 -7.538 32.769 1.00 89.81 112 ASN A CA 1
ATOM 861 C C . ASN A 1 112 ? -16.999 -7.442 34.299 1.00 89.81 112 ASN A C 1
ATOM 863 O O . ASN A 1 112 ? -17.748 -8.218 34.890 1.00 89.81 112 ASN A O 1
ATOM 86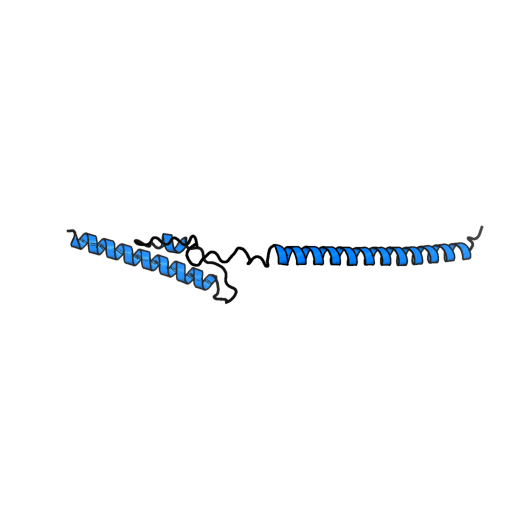7 N N . GLU A 1 113 ? -16.312 -6.494 34.945 1.00 92.19 113 GLU A N 1
ATOM 868 C CA . GLU A 1 113 ? -16.452 -6.232 36.383 1.00 92.19 113 GLU A CA 1
ATOM 869 C C . GLU A 1 113 ? -17.876 -5.774 36.735 1.00 92.19 113 GLU A C 1
ATOM 871 O O . GLU A 1 113 ? -18.518 -6.365 37.604 1.00 92.19 113 GLU A O 1
ATOM 876 N N . LEU A 1 114 ? -18.413 -4.798 35.998 1.00 93.69 114 LEU A N 1
ATOM 877 C CA . LEU A 1 114 ? -19.770 -4.280 36.208 1.00 93.69 114 LEU A CA 1
ATOM 878 C C . LEU A 1 114 ? -20.859 -5.330 35.935 1.00 93.69 114 LEU A C 1
ATOM 880 O O . LEU A 1 114 ? -21.877 -5.372 36.629 1.00 93.69 114 LEU A O 1
ATOM 884 N N . GLU A 1 115 ? -20.675 -6.184 34.928 1.00 92.06 115 GLU A N 1
ATOM 885 C CA . GLU A 1 115 ? -21.588 -7.298 34.656 1.00 92.06 115 GLU A CA 1
ATOM 886 C C . GLU A 1 115 ? -21.548 -8.344 35.775 1.00 92.06 115 GLU A C 1
ATOM 888 O O . GLU A 1 115 ? -22.600 -8.836 36.189 1.00 92.06 115 GLU A O 1
ATOM 893 N N . ALA A 1 116 ? -20.364 -8.631 36.325 1.00 90.69 116 ALA A N 1
ATOM 894 C CA . ALA A 1 116 ? -20.211 -9.535 37.460 1.00 90.69 116 ALA A CA 1
ATOM 895 C C . ALA A 1 116 ? -20.845 -8.982 38.746 1.00 90.69 116 ALA A C 1
ATOM 897 O O . ALA A 1 116 ? -21.358 -9.763 39.545 1.00 90.69 116 ALA A O 1
ATOM 898 N N . GLU A 1 117 ? -20.837 -7.662 38.953 1.00 92.88 117 GLU A N 1
ATOM 899 C CA . GLU A 1 117 ? -21.554 -7.016 40.058 1.00 92.88 117 GLU A CA 1
ATOM 900 C C . GLU A 1 117 ? -23.071 -7.112 39.895 1.00 92.88 117 GLU A C 1
ATOM 902 O O . GLU A 1 117 ? -23.762 -7.426 40.857 1.00 92.88 117 GLU A O 1
ATOM 907 N N . ARG A 1 118 ? -23.596 -6.886 38.684 1.00 88.75 118 ARG A N 1
ATOM 908 C CA . ARG A 1 118 ? -25.039 -6.998 38.408 1.00 88.75 118 ARG A CA 1
ATOM 909 C C . ARG A 1 118 ? -25.570 -8.426 38.461 1.00 88.75 118 ARG A C 1
ATOM 911 O O . ARG A 1 118 ? -26.768 -8.612 38.650 1.00 88.75 118 ARG A O 1
ATOM 918 N N . ALA A 1 119 ? -24.711 -9.410 38.213 1.00 84.81 119 ALA A N 1
ATOM 919 C CA . ALA A 1 119 ? -25.065 -10.824 38.256 1.00 84.81 119 ALA A CA 1
ATOM 920 C C . ALA A 1 119 ? -25.062 -11.415 39.681 1.00 84.81 119 ALA A C 1
ATOM 922 O O . ALA A 1 119 ? -25.445 -12.576 39.842 1.00 84.81 119 ALA A O 1
ATOM 923 N N . ARG A 1 120 ? -24.615 -10.653 40.690 1.00 73.25 120 ARG A N 1
ATOM 924 C CA . ARG A 1 120 ? -24.682 -11.009 42.116 1.00 73.25 120 ARG A CA 1
ATOM 925 C C . ARG A 1 120 ? -25.963 -10.486 42.753 1.00 73.25 120 ARG A C 1
ATOM 927 O O . ARG A 1 120 ? -26.476 -11.2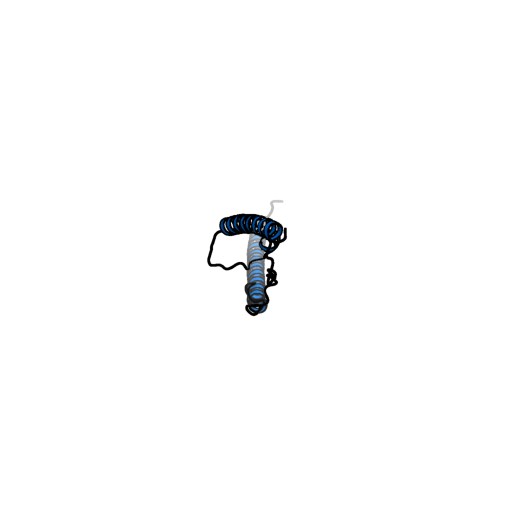10 43.633 1.00 73.25 120 ARG A O 1
#

InterPro domains:
  IPR019933 DivIVA domain [TIGR03544] (73-103)

Sequence (120 aa):
MEPDPRIAARATCLVLVCHDRAVTTALIYLVVMLLVAAVVFLIAAVVFGRGEELAPLPPGSSPTRLPAQDILGEDVRKVRYQLVLRGYKMSEVDWVMQRLGAEIDDLRARVNELEAERAR

Secondary structure (DSSP, 8-state):
-PPPHHHHHHHHHHHHHHHHHHHHHHHHHHHHHHHHHHHHHHHHHHHS-SS--S----TT-SS----SS---HHHHHT------SS---HHHHHHHHHHHHHHHHHHHHHHHHHHHHHT-

pLDDT: mean 74.34, std 15.45, range [41.5, 97.69]

Radius of gyration: 34.92 Å; Cα contacts (8 Å, |Δi|>4): 34; chains: 1; bounding box: 96×20×82 Å

Mean predicted aligned error: 17.97 Å

Foldseek 3Di:
DDPDPVVVVVVVVVVVVVCVVVVVVVVVVVVVVVVVVVVVVVVCCVVVPVVPPPPPPPVPPQPLPQDPDDGALVSLVPGDDDDDPPDDPPVVVNVVSNVVNVVRNVVVVVVVVVVVVVVD